Protein AF-A0A968FWH6-F1 (afdb_monomer)

Radius of gyration: 16.69 Å; Cα contacts (8 Å, |Δi|>4): 14; chains: 1; bounding box: 40×36×41 Å

Solvent-accessible surface area (backbone atoms only — not comparable to full-atom values): 6340 Å² total; per-residue (Å²): 132,56,72,77,76,50,60,89,65,84,87,77,89,81,88,77,58,94,88,65,83,87,87,78,63,96,80,58,90,79,87,77,79,86,82,90,62,100,67,86,90,84,80,89,88,82,89,85,77,57,74,94,76,55,89,56,64,69,63,51,53,56,52,38,47,75,49,55,42,58,81,93,70,53,60,92,92,56,92,67,65,89,82,133

Mean predicted aligned error: 4.9 Å

Secondary structure (DSSP, 8-state):
--HHHHTT---------TT------TTS--------SSS-----------GGG---HHHHHHHHHHHS--GGG--TTS------

pLDDT: mean 91.61, std 5.76, range [59.47, 97.19]

Foldseek 3Di:
DDPVVCPPPDDDDDDDDPPDDDDDDPPPDDDDDDDPDPDDDDDDDDDDDDVVVPDCPVVVVVVCCVQPNDPVSDDPVDDHDDDD

Sequence (84 aa):
LNEENMAGMKFEAFMLKPGDMVCFDSFAPHGSGPNLTDTSRRVLYVTYNKLSAGDHRHAYYADKRKSFPPDCERDPDKEYKFRV

Structure (mmCIF, N/CA/C/O backbone):
data_AF-A0A968FWH6-F1
#
_entry.id   AF-A0A968FWH6-F1
#
loop_
_atom_site.group_PDB
_atom_site.id
_atom_site.type_symbol
_atom_site.label_atom_id
_atom_site.label_alt_id
_atom_site.label_comp_id
_atom_site.labe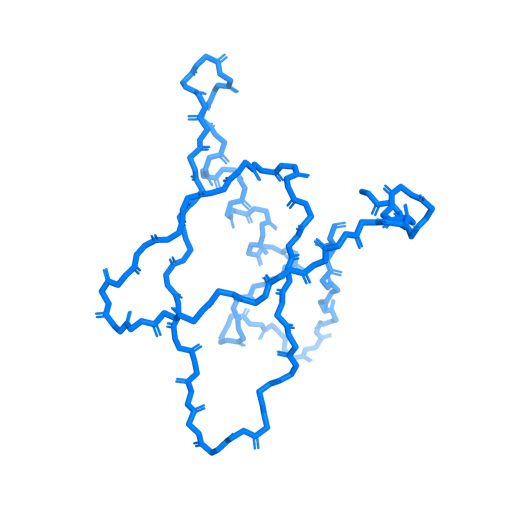l_asym_id
_atom_site.label_entity_id
_atom_site.label_seq_id
_atom_site.pdbx_PDB_ins_code
_atom_site.Cartn_x
_atom_site.Cartn_y
_atom_site.Cartn_z
_atom_site.occupancy
_atom_site.B_iso_or_equiv
_atom_site.auth_seq_id
_atom_site.auth_comp_id
_atom_site.auth_asym_id
_atom_site.auth_atom_id
_atom_site.pdbx_PDB_model_num
ATOM 1 N N . LEU A 1 1 ? 1.287 11.889 -2.378 1.00 69.19 1 LEU A N 1
ATOM 2 C CA . LEU A 1 1 ? 0.689 12.857 -1.434 1.00 69.19 1 LEU A CA 1
ATOM 3 C C . LEU A 1 1 ? 1.712 13.101 -0.339 1.00 69.19 1 LEU A C 1
ATOM 5 O O . LEU A 1 1 ? 2.206 12.122 0.207 1.00 69.19 1 LEU A O 1
ATOM 9 N N . ASN A 1 2 ? 2.101 14.349 -0.093 1.00 82.31 2 ASN A N 1
ATOM 10 C CA . ASN A 1 2 ? 2.963 14.702 1.041 1.00 82.31 2 ASN A CA 1
ATOM 11 C C . ASN A 1 2 ? 2.104 15.066 2.273 1.00 82.31 2 ASN A C 1
ATOM 13 O O . ASN A 1 2 ? 0.876 15.096 2.187 1.00 82.31 2 ASN A O 1
ATOM 17 N N . GLU A 1 3 ? 2.739 15.321 3.419 1.00 82.12 3 GLU A N 1
ATOM 18 C CA . GLU A 1 3 ? 2.037 15.701 4.658 1.00 82.12 3 GLU A CA 1
ATOM 19 C C . GLU A 1 3 ? 1.184 16.965 4.483 1.00 82.12 3 GLU A C 1
ATOM 21 O O . GLU A 1 3 ? 0.054 17.017 4.959 1.00 82.12 3 GLU A O 1
ATOM 26 N N . GLU A 1 4 ? 1.683 17.943 3.724 1.00 88.88 4 GLU A N 1
ATOM 27 C CA . GLU A 1 4 ? 0.958 19.171 3.388 1.00 88.88 4 GLU A CA 1
ATOM 28 C C . GLU A 1 4 ? -0.331 18.883 2.600 1.00 88.88 4 GLU A C 1
ATOM 30 O O . GLU A 1 4 ? -1.382 19.434 2.915 1.00 88.88 4 GLU A O 1
ATOM 35 N N . ASN A 1 5 ? -0.300 17.959 1.630 1.00 86.56 5 ASN A N 1
ATOM 36 C CA . ASN A 1 5 ? -1.485 17.554 0.867 1.00 86.56 5 ASN A CA 1
ATOM 37 C C . ASN A 1 5 ? -2.535 16.854 1.735 1.00 86.56 5 ASN A C 1
ATOM 39 O O . ASN A 1 5 ? -3.700 16.815 1.352 1.00 86.56 5 ASN A O 1
ATOM 43 N N . MET A 1 6 ? -2.124 16.259 2.856 1.00 88.19 6 MET A N 1
ATOM 44 C CA . MET A 1 6 ? -3.015 15.552 3.776 1.00 88.19 6 MET A CA 1
ATOM 45 C C . MET A 1 6 ? -3.447 16.421 4.964 1.00 88.19 6 MET A C 1
ATOM 47 O O . MET A 1 6 ? -4.248 15.974 5.789 1.00 88.19 6 MET A O 1
ATOM 51 N N . ALA A 1 7 ? -2.948 17.656 5.064 1.00 90.94 7 ALA A N 1
ATOM 52 C CA . ALA A 1 7 ? -3.264 18.555 6.162 1.00 90.94 7 ALA A CA 1
ATOM 53 C C . ALA A 1 7 ? -4.777 18.823 6.232 1.00 90.94 7 ALA A C 1
ATOM 55 O O . ALA A 1 7 ? -5.415 19.196 5.250 1.00 90.94 7 ALA A O 1
ATOM 56 N N . GLY A 1 8 ? -5.365 18.609 7.411 1.00 91.06 8 GLY A N 1
ATOM 57 C CA . GLY A 1 8 ? -6.800 18.805 7.645 1.00 91.06 8 GLY A CA 1
ATOM 58 C C . GLY A 1 8 ? -7.705 17.670 7.150 1.00 91.06 8 GLY A C 1
ATOM 59 O O . GLY A 1 8 ? -8.914 17.737 7.369 1.00 91.06 8 GLY A O 1
ATOM 60 N N . MET A 1 9 ? -7.162 16.612 6.536 1.00 93.25 9 MET A N 1
ATOM 61 C CA . MET A 1 9 ? -7.951 15.422 6.216 1.00 93.25 9 MET A CA 1
ATOM 62 C C . MET A 1 9 ? -8.359 14.684 7.493 1.00 93.25 9 MET A C 1
ATOM 64 O O . MET A 1 9 ? -7.549 14.451 8.392 1.00 93.25 9 MET A O 1
ATOM 68 N N . LYS A 1 10 ? -9.624 14.265 7.552 1.00 92.88 10 LYS A N 1
ATOM 69 C CA . LYS A 1 10 ? -10.130 13.411 8.625 1.00 92.88 10 LYS A CA 1
ATOM 70 C C . LYS A 1 10 ? -10.001 11.950 8.204 1.00 92.88 10 LYS A C 1
ATOM 72 O O . LYS A 1 10 ? -10.681 11.508 7.284 1.00 92.88 10 LYS A O 1
A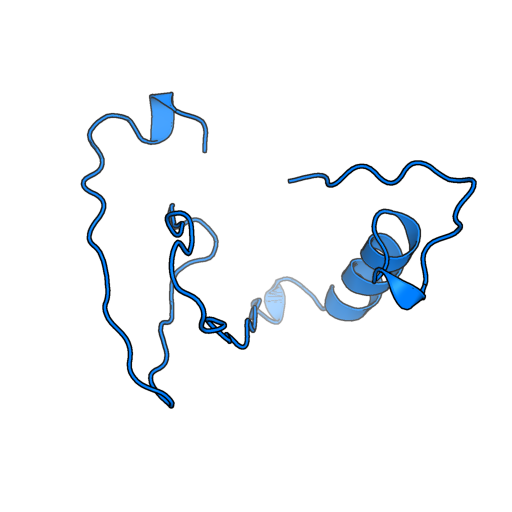TOM 77 N N . PHE A 1 11 ? -9.147 11.206 8.898 1.00 92.12 11 PHE A N 1
ATOM 78 C CA . PHE A 1 11 ? -9.034 9.761 8.723 1.00 92.12 11 PHE A CA 1
ATOM 79 C C . PHE A 1 11 ? -10.060 9.050 9.603 1.00 92.12 11 PHE A C 1
ATOM 81 O O . PHE A 1 11 ? -10.175 9.339 10.794 1.00 92.12 11 PHE A O 1
ATOM 88 N N . GLU A 1 12 ? -10.788 8.103 9.018 1.00 92.62 12 GLU A N 1
ATOM 89 C CA . GLU A 1 12 ? -1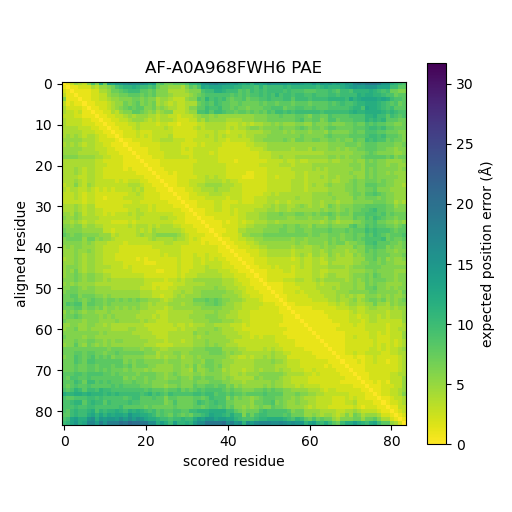1.778 7.290 9.722 1.00 92.62 12 GLU A CA 1
ATOM 90 C C . GLU A 1 12 ? -11.401 5.812 9.628 1.00 92.62 12 GLU A C 1
ATOM 92 O O . GLU A 1 12 ? -11.008 5.313 8.572 1.00 92.62 12 GLU A O 1
ATOM 97 N N . ALA A 1 13 ? -11.486 5.111 10.758 1.00 93.31 13 ALA A N 1
ATOM 98 C CA . ALA A 1 13 ? -11.193 3.689 10.813 1.00 93.31 13 ALA A CA 1
ATOM 99 C C . ALA A 1 13 ? -12.398 2.880 10.323 1.00 93.31 13 ALA A C 1
ATOM 101 O O . ALA A 1 13 ? -13.506 3.028 10.839 1.00 93.31 13 ALA A O 1
ATOM 102 N N . PHE A 1 14 ? -12.157 1.969 9.382 1.00 91.38 14 PHE A N 1
ATOM 103 C CA . PHE A 1 14 ? -13.156 1.016 8.907 1.00 91.38 14 PHE A CA 1
ATOM 104 C C . PHE A 1 14 ? -12.863 -0.370 9.480 1.00 91.38 14 PHE A C 1
ATOM 106 O O . PHE A 1 14 ? -11.842 -0.984 9.168 1.00 91.38 14 PHE A O 1
ATOM 113 N N . MET A 1 15 ? -13.758 -0.853 10.343 1.00 92.25 15 MET A N 1
ATOM 114 C CA . MET A 1 15 ? -13.661 -2.183 10.944 1.00 92.25 15 MET A CA 1
ATOM 115 C C . MET A 1 15 ? -14.285 -3.221 10.015 1.00 92.25 15 MET A C 1
ATOM 117 O O . MET A 1 15 ? -15.436 -3.074 9.614 1.00 92.25 15 MET A O 1
ATOM 121 N N . LEU A 1 16 ? -13.527 -4.272 9.707 1.00 93.94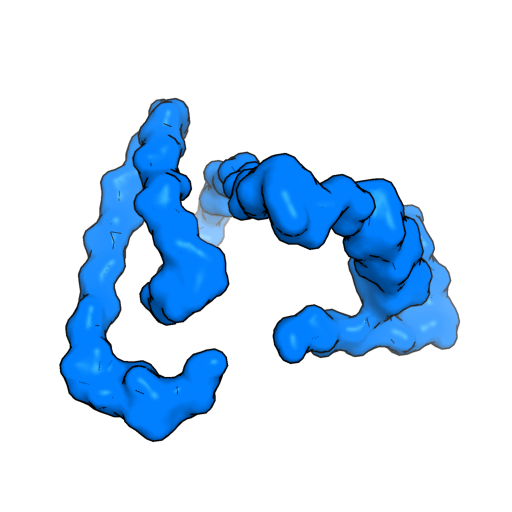 16 LEU A N 1
ATOM 122 C CA . LEU A 1 16 ? -13.912 -5.314 8.757 1.00 93.94 16 LEU A CA 1
ATOM 123 C C . LEU A 1 16 ? -13.954 -6.683 9.433 1.00 93.94 16 LEU A C 1
ATOM 125 O O . LEU A 1 16 ? -13.173 -6.970 10.345 1.00 93.94 16 LEU A O 1
ATOM 129 N N . LYS A 1 17 ? -14.841 -7.543 8.945 1.00 95.31 17 LYS A N 1
ATOM 130 C CA . LYS A 1 17 ? -14.915 -8.970 9.254 1.00 95.31 17 LYS A CA 1
ATOM 131 C C . LYS A 1 17 ? -14.299 -9.794 8.115 1.00 95.31 17 LYS A C 1
ATOM 133 O O . LYS A 1 17 ? -14.165 -9.303 6.993 1.00 95.31 17 LYS A O 1
ATOM 138 N N . PRO A 1 18 ? -13.922 -11.061 8.367 1.00 95.81 18 PRO A N 1
ATOM 139 C CA . PRO A 1 18 ? -13.512 -11.963 7.296 1.00 95.81 18 PRO A CA 1
ATOM 140 C C . PRO A 1 18 ? -14.576 -12.032 6.192 1.00 95.81 18 PRO A C 1
ATOM 142 O O . PRO A 1 18 ? -15.734 -12.329 6.472 1.00 95.81 18 PRO A O 1
ATOM 145 N N . GLY A 1 19 ? -14.169 -11.765 4.950 1.00 95.75 19 GLY A N 1
ATOM 146 C CA . GLY A 1 19 ? -15.055 -11.737 3.781 1.00 95.75 19 GLY A CA 1
ATOM 147 C C . GLY A 1 19 ? -15.516 -10.340 3.357 1.00 95.75 19 GLY A C 1
ATOM 148 O O . GLY A 1 19 ? -15.945 -10.189 2.215 1.00 95.75 19 GLY A O 1
ATOM 149 N N . ASP A 1 20 ? -15.372 -9.321 4.208 1.00 97.12 20 ASP A N 1
ATOM 150 C CA . ASP A 1 20 ? -15.659 -7.943 3.810 1.00 97.12 20 ASP A CA 1
ATOM 151 C C . ASP A 1 20 ? -14.638 -7.447 2.775 1.00 97.12 20 ASP A C 1
ATOM 153 O O . ASP A 1 20 ? -13.456 -7.807 2.802 1.00 97.12 20 ASP A O 1
ATOM 157 N N . MET A 1 21 ? -15.097 -6.576 1.876 1.00 95.75 21 MET A N 1
ATOM 158 C CA . MET A 1 21 ? -14.276 -5.961 0.838 1.00 95.75 21 MET A CA 1
ATOM 159 C C . MET A 1 21 ? -14.368 -4.441 0.922 1.00 95.75 21 MET A C 1
ATOM 161 O O . MET A 1 21 ? -15.457 -3.879 1.019 1.00 95.75 21 MET A O 1
ATOM 165 N N . VAL A 1 22 ? -13.216 -3.780 0.821 1.00 94.50 22 VAL A N 1
ATOM 166 C CA . VAL A 1 22 ? -13.126 -2.326 0.668 1.00 94.50 22 VAL A CA 1
ATOM 167 C C . VAL A 1 22 ? -12.564 -2.026 -0.712 1.00 94.50 22 VAL A C 1
ATOM 169 O O . VAL A 1 22 ? -11.483 -2.495 -1.066 1.00 94.50 22 VAL A O 1
ATOM 172 N N . CYS A 1 23 ? -13.298 -1.229 -1.482 1.00 95.19 23 CYS A N 1
ATOM 173 C CA . CYS A 1 23 ? -12.833 -0.670 -2.742 1.00 95.19 23 CYS A CA 1
ATOM 174 C C . CYS A 1 23 ? -12.571 0.819 -2.538 1.00 95.19 23 CYS A C 1
ATOM 176 O O . CYS A 1 23 ? -13.442 1.542 -2.058 1.00 95.19 23 CYS A O 1
ATOM 178 N N . PHE A 1 24 ? -11.381 1.275 -2.907 1.00 93.94 24 PHE A N 1
ATOM 179 C CA . PHE A 1 24 ? -10.993 2.675 -2.813 1.00 93.94 24 PHE A CA 1
ATOM 180 C C . PHE A 1 24 ? -10.193 3.077 -4.053 1.00 93.94 24 PHE A C 1
ATOM 182 O O . PHE A 1 24 ? -9.613 2.229 -4.736 1.00 93.94 24 PHE A O 1
ATOM 189 N N . ASP A 1 25 ? -10.208 4.371 -4.367 1.00 93.31 25 ASP A N 1
ATOM 190 C CA . ASP A 1 25 ? -9.450 4.924 -5.488 1.00 93.31 25 ASP A CA 1
ATOM 191 C C . ASP A 1 25 ? -7.937 4.834 -5.235 1.00 93.31 25 ASP A C 1
ATOM 193 O O . ASP A 1 25 ? -7.481 4.990 -4.103 1.00 93.31 25 ASP A O 1
ATOM 197 N N . SER A 1 26 ? -7.142 4.628 -6.291 1.00 90.12 26 SER A N 1
ATOM 198 C CA . SER A 1 26 ? -5.687 4.458 -6.167 1.00 90.12 26 SER A CA 1
ATOM 199 C C . SER A 1 26 ? -4.968 5.671 -5.562 1.00 90.12 26 SER A C 1
ATOM 201 O O . SER A 1 26 ? -3.840 5.519 -5.093 1.00 90.12 26 SER A O 1
ATOM 203 N N . PHE A 1 27 ? -5.583 6.856 -5.586 1.00 88.50 27 PHE A N 1
ATOM 204 C CA . PHE A 1 27 ? -5.040 8.087 -5.017 1.00 88.50 27 PHE A CA 1
ATOM 205 C C . PHE A 1 27 ? -5.676 8.469 -3.678 1.00 88.50 27 PHE A C 1
ATOM 207 O O . PHE A 1 27 ? -5.272 9.474 -3.094 1.00 88.50 27 PHE A O 1
ATOM 214 N N . ALA A 1 28 ? -6.638 7.696 -3.167 1.00 90.88 28 ALA A N 1
ATOM 215 C CA . ALA A 1 28 ? -7.210 7.949 -1.852 1.00 90.88 28 ALA A CA 1
ATOM 216 C C . ALA A 1 28 ? -6.128 7.742 -0.773 1.00 90.88 28 ALA A C 1
ATOM 218 O O . ALA A 1 28 ? -5.570 6.642 -0.692 1.00 90.88 28 ALA A O 1
ATOM 219 N N . PRO A 1 29 ? -5.802 8.746 0.063 1.00 90.69 29 PRO A N 1
ATOM 220 C CA . PRO A 1 29 ? -4.881 8.540 1.171 1.00 90.69 29 PRO A CA 1
ATOM 221 C C . PRO A 1 29 ? -5.472 7.522 2.150 1.00 90.69 29 PRO A C 1
ATOM 223 O O . PRO A 1 29 ? -6.587 7.677 2.642 1.00 90.69 29 PRO A O 1
ATOM 226 N N . HIS A 1 30 ? -4.722 6.456 2.411 1.00 91.75 30 HIS A N 1
ATOM 227 C CA . HIS A 1 30 ? -5.146 5.350 3.260 1.00 91.75 30 HIS A CA 1
ATOM 228 C C . HIS A 1 30 ? -3.942 4.759 3.988 1.00 91.75 30 HIS A C 1
ATOM 230 O O . HIS A 1 30 ? -2.796 4.880 3.556 1.00 91.75 30 HIS A O 1
ATOM 236 N N . GLY A 1 31 ? -4.209 4.101 5.109 1.00 90.81 31 GLY A N 1
ATOM 237 C CA . GLY A 1 31 ? -3.180 3.453 5.901 1.00 90.81 31 GLY A CA 1
ATOM 238 C C . GLY A 1 31 ? -3.783 2.668 7.051 1.00 90.81 31 GLY A C 1
ATOM 239 O O . GLY A 1 31 ? -4.976 2.756 7.338 1.00 90.81 31 GLY A O 1
ATOM 240 N N . SER A 1 32 ? -2.939 1.895 7.722 1.00 92.00 32 SER A N 1
ATOM 241 C CA . SER A 1 32 ? -3.310 1.202 8.948 1.00 92.00 32 SER A CA 1
ATOM 242 C C . SER A 1 32 ? -2.297 1.507 10.036 1.00 92.00 32 SER A C 1
ATOM 244 O O . SER A 1 32 ? -1.096 1.477 9.770 1.00 92.00 32 SER A O 1
ATOM 246 N N . GLY A 1 33 ? -2.773 1.719 11.260 1.00 90.50 33 GLY A N 1
ATOM 247 C CA . GLY A 1 33 ? -1.903 1.742 12.430 1.00 90.50 33 GLY A CA 1
ATOM 248 C C . GLY A 1 33 ? -1.214 0.389 12.678 1.00 90.50 33 GLY A C 1
ATOM 249 O O . GLY A 1 33 ? -1.602 -0.635 12.083 1.00 90.50 33 GLY A O 1
ATOM 250 N N . PRO A 1 34 ? -0.208 0.367 13.572 1.00 92.19 34 PRO A N 1
ATOM 251 C CA . PRO A 1 34 ? 0.500 -0.853 13.940 1.00 92.19 34 PRO A CA 1
ATOM 252 C C . PRO A 1 34 ? -0.467 -1.908 14.489 1.00 92.19 34 PRO A C 1
ATOM 254 O O . PRO A 1 34 ? -1.466 -1.591 15.136 1.00 92.19 34 PRO A O 1
ATOM 257 N N . ASN A 1 35 ? -0.171 -3.180 14.228 1.00 93.75 35 ASN A N 1
ATOM 258 C CA . ASN A 1 35 ? -0.881 -4.286 14.859 1.00 93.75 35 ASN A CA 1
ATOM 259 C C . ASN A 1 35 ? -0.168 -4.651 16.167 1.00 93.75 35 ASN A C 1
ATOM 261 O O . ASN A 1 35 ? 0.921 -5.214 16.122 1.00 93.75 35 ASN A O 1
ATOM 265 N N . LEU A 1 36 ? -0.777 -4.314 17.306 1.00 95.38 36 LEU A N 1
ATOM 266 C CA . LEU A 1 36 ? -0.244 -4.592 18.648 1.00 95.38 36 LEU A CA 1
ATOM 267 C C . LEU A 1 36 ? -0.821 -5.876 19.272 1.00 95.38 36 LEU A C 1
ATOM 269 O O . LEU A 1 36 ? -0.623 -6.126 20.457 1.00 95.38 36 LEU A O 1
ATOM 273 N N . THR A 1 37 ? -1.575 -6.661 18.499 1.00 95.25 37 THR A N 1
ATOM 274 C CA . THR A 1 37 ? -2.171 -7.924 18.957 1.00 95.25 37 THR A CA 1
ATOM 275 C C . THR A 1 37 ? -1.255 -9.111 18.659 1.00 95.25 37 THR A C 1
ATOM 277 O O . THR A 1 37 ? -0.337 -9.015 17.845 1.00 95.25 37 THR A O 1
ATOM 280 N N . ASP A 1 38 ? -1.537 -10.255 19.277 1.00 97.19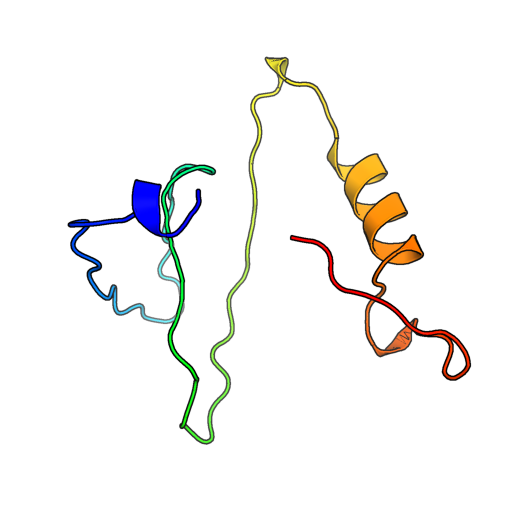 38 ASP A N 1
ATOM 281 C CA . ASP A 1 38 ? -0.879 -11.543 19.027 1.00 97.19 38 ASP A CA 1
ATOM 282 C C . ASP A 1 38 ? -1.441 -12.286 17.798 1.00 97.19 38 ASP A C 1
ATOM 284 O O . ASP A 1 38 ? -0.988 -13.379 17.455 1.00 97.19 38 ASP A O 1
ATOM 288 N N . THR A 1 39 ? -2.405 -11.686 17.091 1.00 95.69 39 THR A N 1
ATOM 289 C CA . THR A 1 39 ? -3.056 -12.287 15.921 1.00 95.69 39 THR A CA 1
ATOM 290 C C . THR A 1 39 ? -2.695 -11.567 14.626 1.00 95.69 39 THR A C 1
ATOM 292 O O . THR A 1 39 ? -2.519 -10.349 14.572 1.00 95.69 39 THR A O 1
ATOM 295 N N . SER A 1 40 ? -2.582 -12.318 13.527 1.00 94.12 40 SER A N 1
ATOM 296 C CA . SER A 1 40 ? -2.288 -11.744 12.210 1.00 94.12 40 SER A CA 1
ATOM 297 C C . SER A 1 40 ? -3.523 -11.107 11.566 1.00 94.12 40 SER A C 1
ATOM 299 O O . SER A 1 40 ? -4.545 -11.769 11.384 1.00 94.12 40 SER A O 1
ATOM 301 N N . ARG A 1 41 ? -3.389 -9.867 11.080 1.00 93.19 41 ARG A N 1
ATOM 302 C CA . ARG A 1 41 ? -4.365 -9.223 10.184 1.00 93.19 41 ARG A CA 1
ATOM 303 C C . ARG A 1 41 ? -4.055 -9.583 8.726 1.00 93.19 41 ARG A C 1
ATOM 305 O O . ARG A 1 41 ? -3.164 -8.994 8.121 1.00 93.19 41 ARG A O 1
ATOM 312 N N . ARG A 1 42 ? -4.766 -10.569 8.169 1.00 93.81 42 ARG A N 1
ATOM 313 C CA . ARG A 1 42 ? -4.580 -11.034 6.779 1.00 93.81 42 ARG A CA 1
ATOM 314 C C . ARG A 1 42 ? -5.503 -10.279 5.825 1.00 93.81 42 ARG A C 1
ATOM 316 O O . ARG A 1 42 ? -6.697 -10.183 6.086 1.00 93.81 42 ARG A O 1
ATOM 323 N N . VAL A 1 43 ? -4.951 -9.778 4.721 1.00 94.00 43 VAL A N 1
ATOM 324 C CA . VAL A 1 43 ? -5.686 -9.034 3.687 1.00 94.00 43 VAL A CA 1
ATOM 325 C C . VAL A 1 43 ? -5.223 -9.503 2.311 1.00 94.00 43 VAL A C 1
ATOM 327 O O . VAL A 1 43 ? -4.025 -9.693 2.099 1.00 94.00 43 VAL A O 1
ATOM 330 N N . LEU A 1 44 ? -6.162 -9.669 1.378 1.00 94.94 44 LEU A N 1
ATOM 331 C CA . LEU A 1 44 ? -5.861 -9.834 -0.042 1.00 94.94 44 LEU A CA 1
ATOM 332 C C . LEU A 1 44 ? -5.991 -8.473 -0.731 1.00 94.94 44 LEU A C 1
ATOM 334 O O . LEU A 1 44 ? -7.086 -7.924 -0.810 1.00 94.94 44 LEU A O 1
ATOM 338 N N . TYR A 1 45 ? -4.880 -7.946 -1.240 1.00 92.62 45 TYR A N 1
ATOM 339 C CA . TYR A 1 45 ? -4.877 -6.721 -2.035 1.00 92.62 45 TYR A CA 1
ATOM 340 C C . TYR A 1 45 ? -4.936 -7.050 -3.523 1.00 92.62 45 TYR A C 1
ATOM 342 O O . TYR A 1 45 ? -4.086 -7.776 -4.042 1.00 92.62 45 TYR A O 1
ATOM 350 N N . VAL A 1 46 ? -5.923 -6.476 -4.209 1.00 92.88 46 VAL A N 1
ATOM 351 C CA . VAL A 1 46 ? -6.063 -6.569 -5.663 1.00 92.88 46 VAL A CA 1
ATOM 352 C C . VAL A 1 46 ? -6.197 -5.164 -6.230 1.00 92.88 46 VAL A C 1
ATOM 354 O O . VAL A 1 46 ? -7.125 -4.436 -5.889 1.00 92.88 46 VAL A O 1
ATOM 357 N N . THR A 1 47 ? -5.263 -4.788 -7.098 1.00 91.50 47 THR A N 1
ATOM 358 C CA . THR A 1 47 ? -5.279 -3.503 -7.800 1.00 91.50 47 THR A CA 1
ATOM 359 C C . THR A 1 47 ? -5.782 -3.719 -9.219 1.00 91.50 47 THR A C 1
ATOM 361 O O . THR A 1 47 ? -5.233 -4.544 -9.950 1.00 91.50 47 THR A O 1
ATOM 364 N N . TYR A 1 48 ? -6.804 -2.961 -9.605 1.00 91.44 48 TYR A N 1
ATOM 365 C CA . TYR A 1 48 ? -7.355 -2.958 -10.955 1.00 91.44 48 TYR A CA 1
ATOM 366 C C . TYR A 1 48 ? -6.955 -1.668 -11.666 1.00 91.44 48 TYR A C 1
ATOM 368 O O . TYR A 1 48 ? -7.033 -0.586 -11.087 1.00 91.44 48 TYR A O 1
ATOM 376 N N . ASN A 1 49 ? -6.564 -1.772 -12.933 1.00 92.00 49 ASN A N 1
ATOM 377 C CA . ASN A 1 49 ? -6.380 -0.629 -13.816 1.00 92.00 49 ASN A CA 1
ATOM 378 C C . ASN A 1 49 ? -7.329 -0.732 -15.017 1.00 92.00 49 ASN A C 1
ATOM 380 O O . ASN A 1 49 ? -7.825 -1.804 -15.364 1.00 92.00 49 ASN A O 1
ATOM 384 N N . LYS A 1 50 ? -7.611 0.405 -15.656 1.00 93.56 50 LYS A N 1
ATOM 385 C CA . LYS A 1 50 ? -8.426 0.425 -16.876 1.00 93.56 50 LYS A CA 1
ATOM 386 C C . LYS A 1 50 ? -7.673 -0.278 -18.002 1.00 93.56 50 LYS A C 1
ATOM 388 O O . LYS A 1 50 ? -6.495 0.002 -18.201 1.00 93.56 50 LYS A O 1
ATOM 393 N N . LEU A 1 51 ? -8.375 -1.069 -18.814 1.00 94.50 51 LEU A N 1
ATOM 394 C CA . LEU A 1 51 ? -7.794 -1.688 -20.013 1.00 94.50 51 LEU A CA 1
ATOM 395 C C . LEU A 1 51 ? -7.187 -0.643 -20.966 1.00 94.50 51 LEU A C 1
ATOM 397 O O . LEU A 1 51 ? -6.124 -0.862 -21.535 1.00 94.50 51 LEU A O 1
ATOM 401 N N . SER A 1 52 ? -7.816 0.532 -21.078 1.00 97.00 52 SER A N 1
ATOM 402 C CA . SER A 1 52 ? -7.315 1.653 -21.886 1.00 97.00 52 SER A CA 1
ATOM 403 C C . SER A 1 52 ? -5.980 2.226 -21.399 1.00 97.00 52 SER A C 1
ATOM 405 O O . SER A 1 52 ? -5.340 2.969 -22.133 1.00 97.00 52 SER A O 1
ATOM 407 N N . ALA A 1 53 ? -5.571 1.921 -20.166 1.00 94.69 53 ALA A N 1
ATOM 408 C CA . ALA A 1 53 ? -4.279 2.312 -19.620 1.00 94.69 53 ALA A CA 1
ATOM 409 C C . ALA A 1 53 ? -3.182 1.266 -19.893 1.00 94.69 53 ALA A C 1
ATOM 411 O O . ALA A 1 53 ? -2.039 1.514 -19.526 1.00 94.69 53 ALA A O 1
ATOM 412 N N . GLY A 1 54 ? -3.502 0.135 -20.538 1.00 95.31 54 GLY A N 1
ATOM 413 C CA . GLY A 1 54 ? -2.571 -0.949 -20.870 1.00 95.31 54 GLY A CA 1
ATOM 414 C C . GLY A 1 54 ? -2.474 -2.044 -19.801 1.00 95.31 54 GLY A C 1
ATOM 415 O O . GLY A 1 54 ? -3.020 -1.914 -18.708 1.00 95.31 54 GLY A O 1
ATOM 416 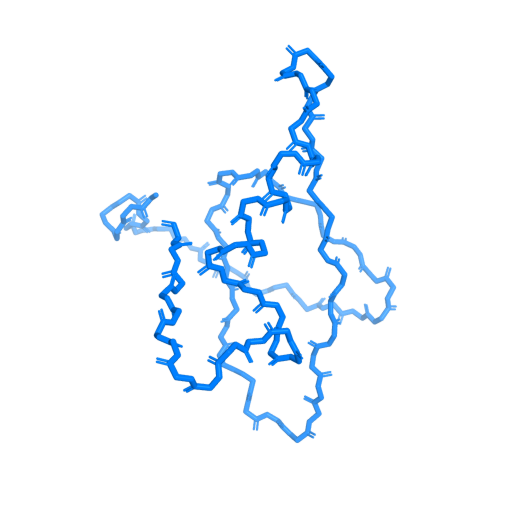N N . ASP A 1 55 ? -1.770 -3.132 -20.119 1.00 93.38 55 ASP A N 1
ATOM 417 C CA . ASP A 1 55 ? -1.459 -4.210 -19.172 1.00 93.38 55 ASP A CA 1
ATOM 418 C C . ASP A 1 55 ? -0.025 -4.064 -18.653 1.00 93.38 55 ASP A C 1
ATOM 420 O O . ASP A 1 55 ? 0.948 -4.272 -19.378 1.00 93.38 55 ASP A O 1
ATOM 424 N N . HIS A 1 56 ? 0.093 -3.706 -17.374 1.00 92.31 56 HIS A N 1
ATOM 425 C CA . HIS A 1 56 ? 1.377 -3.477 -16.703 1.00 92.31 56 HIS A CA 1
ATOM 426 C C . HIS A 1 56 ? 1.722 -4.565 -15.692 1.00 92.31 56 HIS A C 1
ATOM 428 O O . HIS A 1 56 ? 2.767 -4.493 -15.044 1.00 92.31 56 HIS A O 1
ATOM 434 N N . ARG A 1 57 ? 0.854 -5.570 -15.514 1.00 91.75 57 ARG A N 1
ATOM 435 C CA . ARG A 1 57 ? 0.952 -6.497 -14.383 1.00 91.75 57 ARG A CA 1
ATOM 436 C C . ARG A 1 57 ? 2.266 -7.270 -14.414 1.00 91.75 57 ARG A C 1
ATOM 438 O O . ARG A 1 57 ? 2.993 -7.287 -13.422 1.00 91.75 57 ARG A O 1
ATOM 445 N N . HIS A 1 58 ? 2.579 -7.904 -15.541 1.00 94.31 58 HIS A N 1
ATOM 446 C CA . HIS A 1 58 ? 3.784 -8.727 -15.664 1.00 94.31 58 HIS A CA 1
ATOM 447 C C . HIS A 1 58 ? 5.066 -7.909 -15.483 1.00 94.31 58 HIS A C 1
ATOM 449 O O . HIS A 1 58 ? 5.938 -8.320 -14.716 1.00 94.31 58 HIS A O 1
ATOM 455 N N . ALA A 1 59 ? 5.153 -6.742 -16.127 1.00 94.50 59 ALA A N 1
ATOM 456 C CA . ALA A 1 59 ? 6.304 -5.850 -16.005 1.00 94.50 59 ALA A CA 1
ATOM 457 C C . ALA A 1 59 ? 6.506 -5.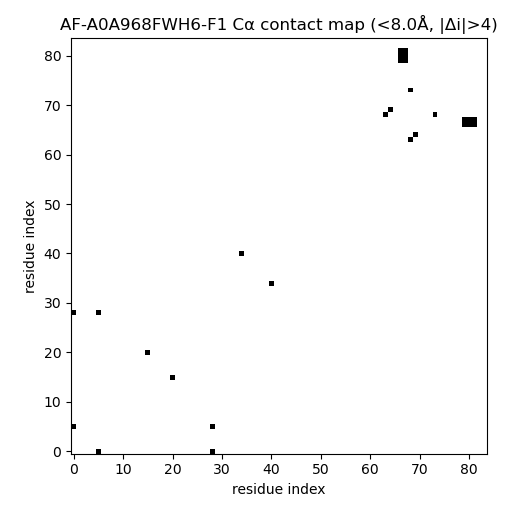393 -14.550 1.00 94.50 59 ALA A C 1
ATOM 459 O O . ALA A 1 59 ? 7.592 -5.564 -13.996 1.00 94.50 59 ALA A O 1
ATOM 460 N N . TYR A 1 60 ? 5.436 -4.934 -13.891 1.00 91.88 60 TYR A N 1
ATOM 461 C CA . TYR A 1 60 ? 5.478 -4.501 -12.494 1.00 91.88 60 TYR A CA 1
ATOM 462 C C . TYR A 1 60 ? 6.015 -5.590 -11.556 1.00 91.88 60 TYR A C 1
ATOM 464 O O . TYR A 1 60 ? 6.922 -5.331 -10.765 1.00 91.88 60 TYR A O 1
ATOM 472 N N . TYR A 1 61 ? 5.500 -6.823 -11.636 1.00 91.81 61 TYR A N 1
ATOM 473 C CA . TYR A 1 61 ? 5.965 -7.898 -10.750 1.00 91.81 61 TYR A CA 1
ATOM 474 C C . TYR A 1 61 ? 7.382 -8.372 -11.075 1.00 91.81 61 TYR A C 1
ATOM 476 O O . TYR A 1 61 ? 8.116 -8.728 -10.150 1.00 91.81 61 TYR A O 1
ATOM 484 N N . ALA A 1 62 ? 7.788 -8.366 -12.347 1.00 94.50 62 ALA A N 1
ATOM 485 C CA . ALA A 1 62 ? 9.162 -8.680 -12.725 1.00 94.50 62 ALA A CA 1
ATOM 486 C C . ALA A 1 62 ? 10.143 -7.671 -12.108 1.00 94.50 62 ALA A C 1
ATOM 488 O O . ALA A 1 62 ? 11.150 -8.062 -11.513 1.00 94.50 62 ALA A O 1
ATOM 489 N N . ASP A 1 63 ? 9.822 -6.381 -12.174 1.00 93.00 63 ASP A N 1
ATOM 490 C CA . ASP A 1 63 ? 10.665 -5.328 -11.612 1.00 93.00 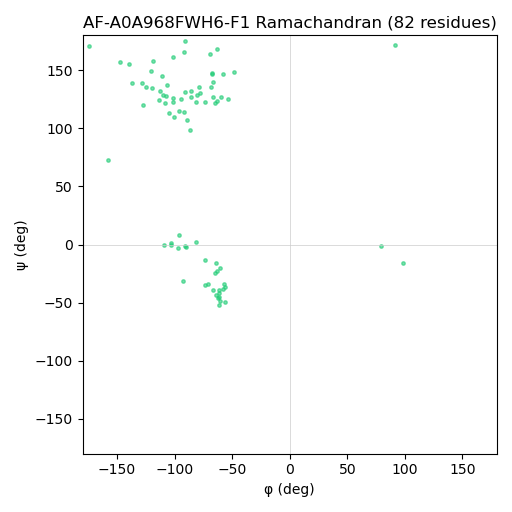63 ASP A CA 1
ATOM 491 C C . ASP A 1 63 ? 10.607 -5.293 -10.081 1.00 93.00 63 ASP A C 1
ATOM 493 O O . ASP A 1 63 ? 11.633 -5.085 -9.421 1.00 93.00 63 ASP A O 1
ATOM 497 N N . LYS A 1 64 ? 9.443 -5.588 -9.486 1.00 90.94 64 LYS A N 1
ATOM 498 C CA . LYS A 1 64 ? 9.311 -5.705 -8.030 1.00 90.94 64 LYS A CA 1
ATOM 499 C C . LYS A 1 64 ? 10.145 -6.857 -7.481 1.00 90.94 64 LYS A C 1
ATOM 501 O O . LYS A 1 64 ? 10.857 -6.643 -6.511 1.00 90.94 64 LYS A O 1
ATOM 506 N N . ARG A 1 65 ? 10.148 -8.036 -8.116 1.00 92.50 65 ARG A N 1
ATOM 507 C CA . ARG A 1 65 ? 11.009 -9.161 -7.699 1.00 92.50 65 ARG A CA 1
ATOM 508 C C . ARG A 1 65 ? 12.500 -8.818 -7.782 1.00 92.50 65 ARG A C 1
ATOM 510 O O . ARG A 1 65 ? 13.250 -9.156 -6.880 1.00 92.50 65 ARG A O 1
ATOM 517 N N . LYS A 1 66 ? 12.943 -8.093 -8.815 1.00 91.25 66 LYS A N 1
ATOM 518 C CA . LYS A 1 66 ? 14.353 -7.663 -8.933 1.00 91.25 66 LYS A CA 1
ATOM 519 C C . LYS A 1 66 ? 14.769 -6.663 -7.848 1.00 91.25 66 LYS A C 1
ATOM 521 O O . LYS A 1 66 ? 15.909 -6.701 -7.381 1.00 91.25 66 LYS A O 1
ATOM 526 N N . SER A 1 67 ? 13.874 -5.736 -7.500 1.00 91.75 67 SER A N 1
ATOM 527 C CA . SER A 1 67 ? 14.163 -4.607 -6.602 1.00 91.75 67 SER A CA 1
ATOM 528 C C . SER A 1 67 ? 13.846 -4.878 -5.131 1.00 91.75 67 SER A C 1
ATOM 530 O O . SER A 1 67 ? 14.512 -4.328 -4.257 1.00 91.75 67 SER A O 1
ATOM 532 N N . PHE A 1 68 ? 12.838 -5.702 -4.852 1.00 93.19 68 PHE A N 1
ATOM 533 C CA . PHE A 1 68 ? 12.355 -6.028 -3.514 1.00 93.19 68 PHE A CA 1
ATOM 534 C C . PHE A 1 68 ? 11.594 -7.373 -3.528 1.00 93.19 68 PHE A C 1
ATOM 536 O O . PHE A 1 68 ? 10.357 -7.387 -3.474 1.00 93.19 68 PHE A O 1
ATOM 543 N N . PRO A 1 69 ? 12.309 -8.505 -3.660 1.00 93.88 69 PRO A N 1
ATOM 544 C CA . PRO A 1 69 ? 11.691 -9.821 -3.743 1.00 93.88 69 PRO A CA 1
ATOM 545 C C . PRO A 1 69 ? 11.058 -10.259 -2.411 1.00 93.88 69 PRO A C 1
ATOM 547 O O . PRO A 1 69 ? 11.369 -9.685 -1.352 1.00 93.88 69 PRO A O 1
ATOM 550 N N . PRO A 1 70 ? 10.186 -11.289 -2.453 1.00 92.75 70 PRO A N 1
ATOM 551 C CA . PRO A 1 70 ? 9.752 -12.016 -1.262 1.00 92.75 70 PRO A CA 1
ATOM 552 C C . PRO A 1 70 ? 10.940 -12.420 -0.391 1.00 92.75 70 PRO A C 1
ATOM 554 O O . PRO A 1 70 ? 12.013 -12.710 -0.913 1.00 92.75 70 PRO A O 1
ATOM 557 N N . ASP A 1 71 ? 10.744 -12.483 0.924 1.00 92.25 71 ASP A N 1
ATOM 558 C CA . ASP A 1 71 ? 11.837 -12.748 1.868 1.00 92.25 71 ASP A CA 1
ATOM 559 C C . ASP A 1 71 ? 12.571 -14.069 1.574 1.00 92.25 71 ASP A C 1
ATOM 561 O O . ASP A 1 71 ? 13.786 -14.135 1.715 1.00 92.25 71 ASP A O 1
ATOM 565 N N . CYS A 1 72 ? 11.863 -15.093 1.083 1.00 94.56 72 CYS A N 1
ATOM 566 C CA . CYS A 1 72 ? 12.451 -16.379 0.690 1.00 94.56 72 CYS A CA 1
ATOM 567 C C . CYS A 1 72 ? 13.263 -16.351 -0.618 1.00 94.56 72 CYS A C 1
ATOM 569 O O . CYS A 1 72 ? 13.976 -17.307 -0.904 1.00 94.56 72 CYS A O 1
ATOM 571 N N . GLU A 1 73 ? 13.146 -15.290 -1.418 1.00 95.12 73 GLU A N 1
ATOM 572 C CA . GLU A 1 73 ? 13.870 -15.087 -2.681 1.00 95.12 73 GLU A CA 1
ATOM 573 C C . GLU A 1 73 ? 15.035 -14.087 -2.516 1.00 95.12 73 GLU A C 1
ATOM 575 O O . GLU A 1 73 ? 15.705 -13.751 -3.494 1.00 95.12 73 GLU A O 1
ATOM 580 N N . ARG A 1 74 ? 15.265 -13.557 -1.304 1.00 94.88 74 ARG A N 1
ATOM 581 C CA . ARG A 1 74 ? 16.315 -12.560 -1.056 1.00 94.88 74 ARG A CA 1
ATOM 582 C C . ARG A 1 74 ? 17.691 -13.201 -0.959 1.00 94.88 74 ARG A C 1
ATOM 584 O O . ARG A 1 74 ? 17.886 -14.185 -0.253 1.00 94.88 74 ARG A O 1
ATOM 591 N N . ASP A 1 75 ? 18.645 -12.563 -1.624 1.00 94.31 75 ASP A N 1
ATOM 592 C CA . ASP A 1 75 ? 20.067 -12.813 -1.432 1.00 94.31 75 ASP A CA 1
ATOM 593 C C . ASP A 1 75 ? 20.508 -12.209 -0.080 1.00 94.31 75 ASP A C 1
ATOM 595 O O . ASP A 1 75 ? 20.292 -11.008 0.127 1.00 94.31 75 ASP A O 1
ATOM 599 N N . PRO A 1 76 ? 21.076 -13.002 0.850 1.00 94.12 76 PRO A N 1
ATOM 600 C CA . PRO A 1 76 ? 21.502 -12.512 2.160 1.00 94.12 76 PRO A CA 1
ATOM 601 C C . PRO A 1 76 ? 22.613 -11.455 2.085 1.00 94.12 76 PRO A C 1
ATOM 603 O O . PRO A 1 76 ? 22.732 -10.652 3.010 1.00 94.12 76 PRO A O 1
ATOM 606 N N . ASP A 1 77 ? 23.380 -11.411 0.992 1.00 96.31 77 ASP A N 1
ATOM 607 C CA . ASP A 1 77 ? 24.497 -10.479 0.812 1.00 96.31 77 ASP A CA 1
ATOM 608 C C . ASP A 1 77 ? 24.070 -9.164 0.137 1.00 96.31 77 ASP A C 1
ATOM 610 O O . ASP A 1 77 ? 24.882 -8.254 -0.063 1.00 96.31 77 ASP A O 1
ATOM 614 N N . LYS A 1 78 ? 22.785 -9.029 -0.219 1.00 93.75 78 LYS A N 1
ATOM 615 C CA . LYS A 1 78 ? 22.256 -7.866 -0.934 1.00 93.75 78 LYS A CA 1
ATOM 616 C C . LYS A 1 78 ? 21.304 -7.042 -0.077 1.00 93.75 78 LYS A C 1
ATOM 618 O O . LYS A 1 78 ? 20.322 -7.530 0.477 1.00 93.75 78 LYS A O 1
ATOM 623 N N . GLU A 1 79 ? 21.527 -5.731 -0.073 1.00 91.44 79 GLU A N 1
ATOM 624 C CA . GLU A 1 79 ? 20.589 -4.783 0.518 1.00 91.44 79 GLU A CA 1
ATOM 625 C C . GLU A 1 79 ? 19.437 -4.486 -0.460 1.00 91.44 79 GLU A C 1
ATOM 627 O O . GLU A 1 79 ? 19.643 -4.010 -1.582 1.00 91.44 79 GLU A O 1
ATOM 632 N N . TYR A 1 80 ? 18.202 -4.730 -0.022 1.00 90.69 80 TYR A N 1
ATOM 633 C CA . TYR A 1 80 ? 16.992 -4.394 -0.770 1.00 90.69 80 TYR A CA 1
ATOM 634 C C . TYR A 1 80 ? 16.276 -3.223 -0.097 1.00 90.69 80 TYR A C 1
ATOM 636 O O . TYR A 1 80 ? 15.865 -3.314 1.058 1.00 90.69 80 TYR A O 1
ATOM 644 N N . LYS A 1 81 ? 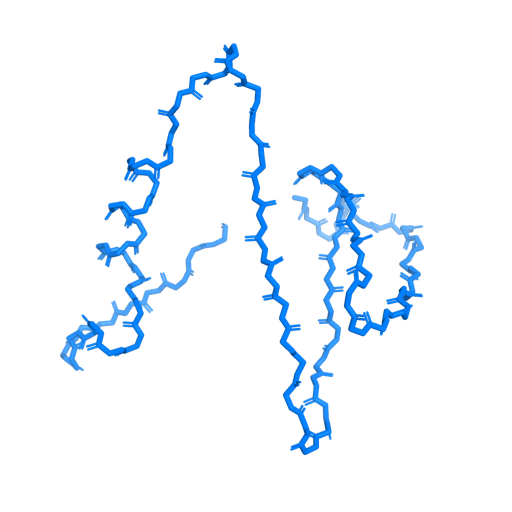16.081 -2.122 -0.831 1.00 85.00 81 LYS A N 1
ATOM 645 C CA . LYS A 1 81 ? 15.375 -0.933 -0.334 1.00 85.00 81 LYS A CA 1
ATOM 646 C C . LYS A 1 81 ? 13.955 -0.907 -0.870 1.00 85.00 81 LYS A C 1
ATOM 648 O O . LYS A 1 81 ? 13.748 -0.895 -2.086 1.00 85.00 81 LYS A O 1
ATOM 653 N N . PHE A 1 82 ? 12.978 -0.866 0.032 1.00 80.19 82 PHE A N 1
ATOM 654 C CA . PHE A 1 82 ? 11.595 -0.636 -0.358 1.00 80.19 82 PHE A CA 1
ATOM 655 C C . PHE A 1 82 ? 11.464 0.785 -0.914 1.00 80.19 82 PHE A C 1
ATOM 657 O O . PHE A 1 82 ? 11.890 1.749 -0.282 1.00 80.19 82 PHE A O 1
ATOM 664 N N . ARG A 1 83 ? 10.904 0.903 -2.117 1.00 71.31 83 ARG A N 1
ATOM 665 C CA . ARG A 1 83 ? 10.571 2.181 -2.749 1.00 71.31 83 ARG A CA 1
ATOM 666 C C . ARG A 1 83 ? 9.051 2.305 -2.766 1.00 71.31 83 ARG A C 1
ATOM 668 O O . ARG A 1 83 ? 8.391 1.346 -3.182 1.00 71.31 83 ARG A O 1
ATOM 675 N N . VAL A 1 84 ? 8.554 3.441 -2.274 1.00 59.47 84 VAL A N 1
ATOM 676 C CA . VAL A 1 84 ? 7.143 3.862 -2.312 1.00 59.47 84 VAL A CA 1
ATOM 677 C C . VAL A 1 84 ? 6.978 4.888 -3.417 1.00 59.47 84 VAL A C 1
ATOM 679 O O . VAL A 1 84 ? 7.888 5.740 -3.529 1.00 59.47 84 VAL A O 1
#